Protein AF-B0K6P3-F1 (afdb_monomer)

Secondary structure (DSSP, 8-state):
--HHHHHHHHHHHHHHHHHHHTTTS-GGGHHHHHHHHHHHHHHHHHHHTTHHHHHHHHHHH-TTTTT--

Structure (mmCIF, N/CA/C/O backbone):
data_AF-B0K6P3-F1
#
_entry.id   AF-B0K6P3-F1
#
loop_
_atom_site.group_PDB
_atom_site.id
_atom_site.type_symbol
_atom_site.label_atom_id
_atom_site.label_alt_id
_atom_site.label_comp_id
_atom_site.label_asym_id
_atom_site.label_entity_id
_atom_site.label_seq_id
_atom_site.pdbx_PDB_ins_code
_atom_site.Cartn_x
_atom_site.Cartn_y
_atom_site.Cartn_z
_atom_site.occupancy
_atom_site.B_iso_or_equiv
_atom_site.auth_seq_id
_atom_site.auth_comp_id
_atom_site.auth_asym_id
_atom_site.auth_atom_id
_atom_site.pdbx_PDB_model_num
ATOM 1 N N . MET A 1 1 ? -19.054 8.709 -4.468 1.00 61.28 1 MET A N 1
ATOM 2 C CA . MET A 1 1 ? -17.719 9.155 -4.923 1.00 61.28 1 MET A CA 1
ATOM 3 C C . MET A 1 1 ? -17.749 9.181 -6.437 1.00 61.28 1 MET A C 1
ATOM 5 O O . MET A 1 1 ? -18.221 8.210 -7.016 1.00 61.28 1 MET A O 1
ATOM 9 N N . ASP A 1 2 ? -17.327 10.282 -7.053 1.00 88.06 2 ASP A N 1
ATOM 10 C CA . ASP A 1 2 ? -17.381 10.455 -8.509 1.00 88.06 2 ASP A CA 1
ATOM 11 C C . ASP A 1 2 ? -16.223 9.756 -9.227 1.00 88.06 2 ASP A C 1
ATOM 13 O O . ASP A 1 2 ? -15.125 9.607 -8.686 1.00 88.06 2 ASP A O 1
ATOM 17 N N . ASN A 1 3 ? -16.452 9.373 -10.487 1.00 87.69 3 ASN A N 1
ATOM 18 C CA . ASN A 1 3 ? -15.454 8.737 -11.360 1.00 87.69 3 ASN A CA 1
ATOM 19 C C . ASN A 1 3 ? -14.173 9.591 -11.491 1.00 87.69 3 ASN A C 1
ATOM 21 O O . ASN A 1 3 ? -13.057 9.078 -11.502 1.00 87.69 3 ASN A O 1
ATOM 25 N N . GLN A 1 4 ? -14.317 10.917 -11.473 1.00 90.88 4 GLN A N 1
ATOM 26 C CA . GLN A 1 4 ? -13.192 11.849 -11.485 1.00 90.88 4 GLN A CA 1
ATOM 27 C C . GLN A 1 4 ? -12.291 11.706 -10.248 1.00 90.88 4 GLN A C 1
ATOM 29 O O . GLN A 1 4 ? -11.069 11.708 -10.380 1.00 90.88 4 GLN A O 1
ATOM 34 N N . THR A 1 5 ? -12.867 11.502 -9.060 1.00 92.00 5 THR A N 1
ATOM 35 C CA . THR A 1 5 ? -12.102 11.257 -7.829 1.00 92.00 5 THR A CA 1
ATOM 36 C C . THR A 1 5 ? -11.341 9.934 -7.900 1.00 92.00 5 THR A C 1
ATOM 38 O O . THR A 1 5 ? -10.173 9.882 -7.519 1.00 92.00 5 THR A O 1
ATOM 41 N N . TYR A 1 6 ? -11.966 8.877 -8.430 1.00 89.00 6 TYR A N 1
ATOM 42 C CA . TYR A 1 6 ? -11.306 7.579 -8.596 1.00 89.00 6 TYR A CA 1
ATOM 43 C C . TYR A 1 6 ? -10.106 7.660 -9.541 1.00 89.00 6 TYR A C 1
ATOM 45 O O . TYR A 1 6 ? -9.031 7.169 -9.199 1.00 89.00 6 TYR A O 1
ATOM 53 N N . ASN A 1 7 ? -10.251 8.334 -10.683 1.00 92.06 7 ASN A N 1
ATOM 54 C CA . ASN A 1 7 ? -9.145 8.515 -11.623 1.00 92.06 7 ASN A CA 1
ATOM 55 C C . ASN A 1 7 ? -7.995 9.326 -11.011 1.00 92.06 7 ASN A C 1
ATOM 57 O O . ASN A 1 7 ? -6.835 8.976 -11.216 1.00 92.06 7 ASN A O 1
ATOM 61 N N . SER A 1 8 ? -8.289 10.346 -10.198 1.00 93.69 8 SER A N 1
ATOM 62 C CA . SER A 1 8 ? -7.255 11.095 -9.471 1.00 93.69 8 SER A CA 1
ATOM 63 C C . SER A 1 8 ? -6.463 10.212 -8.502 1.00 93.69 8 SER A C 1
ATOM 65 O O . SER A 1 8 ? -5.237 10.291 -8.469 1.00 93.69 8 SER A O 1
ATOM 67 N N . ILE A 1 9 ? -7.135 9.330 -7.753 1.00 90.19 9 ILE A N 1
ATOM 68 C CA . ILE A 1 9 ? -6.476 8.393 -6.827 1.00 90.19 9 ILE A CA 1
ATOM 69 C C . ILE A 1 9 ? -5.623 7.379 -7.595 1.00 90.19 9 ILE A C 1
ATOM 71 O O . ILE A 1 9 ? -4.484 7.111 -7.217 1.00 90.19 9 ILE A O 1
ATOM 75 N N . VAL A 1 10 ? -6.151 6.832 -8.692 1.00 89.75 10 VAL A N 1
ATOM 76 C CA . VAL A 1 10 ? -5.419 5.886 -9.544 1.00 89.75 10 VAL A CA 1
ATOM 77 C C . VAL A 1 10 ? -4.154 6.539 -10.099 1.00 89.75 10 VAL A C 1
ATOM 79 O O . VAL A 1 10 ? -3.074 5.962 -9.982 1.00 89.75 10 VAL A O 1
ATOM 82 N N . ASN A 1 11 ? -4.260 7.754 -10.638 1.00 92.62 11 ASN A N 1
ATOM 83 C CA . ASN A 1 11 ? -3.113 8.495 -11.162 1.00 92.62 11 ASN A CA 1
ATOM 84 C C . ASN A 1 11 ? -2.072 8.792 -10.078 1.00 92.62 11 ASN A C 1
ATOM 86 O O . ASN A 1 11 ? -0.879 8.656 -10.332 1.00 92.62 11 ASN A O 1
ATOM 90 N N . PHE A 1 12 ? -2.508 9.136 -8.865 1.00 92.19 12 PHE A N 1
ATOM 91 C CA . PHE A 1 12 ? -1.614 9.350 -7.729 1.00 92.19 12 PHE A CA 1
ATOM 92 C C . PHE A 1 12 ? -0.820 8.086 -7.364 1.00 92.19 12 PHE A C 1
ATOM 94 O O . PHE A 1 12 ? 0.401 8.144 -7.224 1.00 92.19 12 PHE A O 1
ATOM 101 N N . ILE A 1 13 ? -1.487 6.929 -7.278 1.00 89.44 13 ILE A N 1
ATOM 102 C CA . ILE A 1 13 ? -0.831 5.644 -6.982 1.00 89.44 13 ILE A CA 1
ATOM 103 C C . ILE A 1 13 ? 0.183 5.283 -8.075 1.00 89.44 13 ILE A C 1
ATOM 105 O O . ILE A 1 13 ? 1.303 4.876 -7.764 1.00 89.44 13 ILE A O 1
ATOM 109 N N . TRP A 1 14 ? -0.189 5.444 -9.350 1.00 89.38 14 TRP A N 1
ATOM 110 C CA . TRP A 1 14 ? 0.724 5.183 -10.466 1.00 89.38 14 TRP A CA 1
ATOM 111 C C . TRP A 1 14 ? 1.915 6.146 -10.489 1.00 89.38 14 TRP A C 1
ATOM 113 O O . TRP A 1 14 ? 3.017 5.692 -10.780 1.00 89.38 14 TRP A O 1
ATOM 123 N N . GLY A 1 15 ? 1.723 7.420 -10.129 1.00 91.00 15 GLY A N 1
ATOM 124 C CA . GLY A 1 15 ? 2.807 8.400 -10.013 1.00 91.00 15 GLY A CA 1
ATOM 125 C C . GLY A 1 15 ? 3.854 7.993 -8.975 1.00 91.00 15 GLY A C 1
ATOM 126 O O . GLY A 1 15 ? 5.033 7.916 -9.294 1.00 91.00 15 GLY A O 1
ATOM 127 N N . ILE A 1 16 ? 3.422 7.606 -7.770 1.00 90.06 16 ILE A N 1
ATOM 128 C CA . ILE A 1 16 ? 4.343 7.126 -6.721 1.00 90.06 16 ILE A CA 1
ATOM 129 C C . ILE A 1 16 ? 5.087 5.864 -7.168 1.00 90.06 16 ILE A C 1
ATOM 131 O O . ILE A 1 16 ? 6.282 5.714 -6.918 1.00 90.06 16 ILE A O 1
ATOM 135 N N . ALA A 1 17 ? 4.384 4.933 -7.815 1.00 89.44 17 A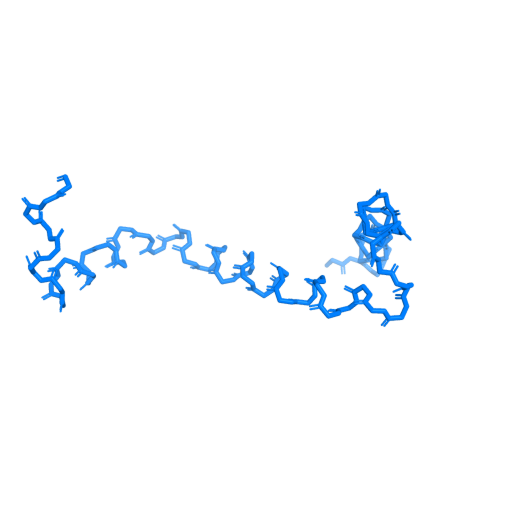LA A N 1
ATOM 136 C CA . ALA A 1 17 ? 4.999 3.709 -8.308 1.00 89.44 17 ALA A CA 1
ATOM 137 C C . ALA A 1 17 ? 6.060 3.994 -9.378 1.00 89.44 17 ALA A C 1
ATOM 139 O O . ALA A 1 17 ? 7.110 3.359 -9.374 1.00 89.44 17 ALA A O 1
ATOM 140 N N . ASP A 1 18 ? 5.810 4.959 -10.261 1.00 89.31 18 ASP A N 1
ATOM 141 C CA . ASP A 1 18 ? 6.796 5.413 -11.235 1.00 89.31 18 ASP A CA 1
ATOM 142 C C . ASP A 1 18 ? 8.020 6.060 -10.576 1.00 89.31 18 ASP A C 1
ATOM 144 O O . ASP A 1 18 ? 9.128 5.851 -11.059 1.00 89.31 18 ASP A O 1
ATOM 148 N N . ASP A 1 19 ? 7.854 6.777 -9.467 1.00 90.31 19 ASP A N 1
ATOM 149 C CA . ASP A 1 19 ? 8.980 7.396 -8.759 1.00 90.31 19 ASP A CA 1
ATOM 150 C C . ASP A 1 19 ? 9.810 6.370 -7.968 1.00 90.31 19 ASP A C 1
ATOM 152 O O . ASP A 1 19 ? 11.031 6.476 -7.888 1.00 90.31 19 ASP A O 1
ATOM 156 N N . CYS A 1 20 ? 9.161 5.360 -7.377 1.00 89.19 20 CYS A N 1
ATOM 157 C CA . CYS A 1 20 ? 9.812 4.415 -6.463 1.00 89.19 20 CYS A CA 1
ATOM 158 C C . CYS A 1 20 ? 10.248 3.093 -7.113 1.00 89.19 20 CYS A C 1
ATOM 160 O O . CYS A 1 20 ? 11.142 2.429 -6.591 1.00 89.19 20 CYS A O 1
ATOM 162 N N . LEU A 1 21 ? 9.596 2.654 -8.196 1.00 87.19 21 LEU A N 1
ATOM 163 C CA . LEU A 1 21 ? 9.790 1.311 -8.765 1.00 87.19 21 LEU A CA 1
ATOM 164 C C . LEU A 1 21 ? 10.436 1.310 -10.151 1.00 87.19 21 LEU A C 1
ATOM 166 O O . LEU A 1 21 ? 10.868 0.245 -10.584 1.00 87.19 21 LEU A O 1
ATOM 170 N N . ARG A 1 22 ? 10.529 2.455 -10.839 1.00 84.88 22 ARG A N 1
ATOM 171 C CA . ARG A 1 22 ? 10.990 2.543 -12.239 1.00 84.88 22 ARG A CA 1
ATOM 172 C C . ARG A 1 22 ? 12.395 1.997 -12.483 1.00 84.88 22 ARG A C 1
ATOM 174 O O . ARG A 1 22 ? 12.627 1.419 -13.541 1.00 84.88 22 ARG A O 1
ATOM 181 N N . ASP A 1 23 ? 13.290 2.124 -11.509 1.00 85.50 23 ASP A N 1
ATOM 182 C CA . ASP A 1 23 ? 14.678 1.659 -11.633 1.00 85.50 23 ASP A CA 1
ATOM 183 C C . ASP A 1 23 ? 14.885 0.214 -11.142 1.00 85.50 23 ASP A C 1
ATOM 185 O O . ASP A 1 23 ? 15.939 -0.378 -11.364 1.00 85.50 23 ASP A O 1
ATOM 189 N N . VAL A 1 24 ? 13.880 -0.374 -10.483 1.00 87.31 24 VAL A N 1
ATOM 190 C CA . VAL A 1 24 ? 13.961 -1.713 -9.868 1.00 87.31 24 VAL A CA 1
ATOM 191 C C . VAL A 1 24 ? 13.088 -2.729 -10.609 1.00 87.31 24 VAL A C 1
ATOM 193 O O . VAL A 1 24 ? 13.432 -3.907 -10.707 1.00 87.31 24 VAL A O 1
ATOM 196 N N . TYR A 1 25 ? 11.960 -2.285 -11.160 1.00 86.06 25 TYR A N 1
ATOM 197 C CA . TYR A 1 25 ? 10.974 -3.117 -11.833 1.00 86.06 25 TYR A CA 1
ATOM 198 C C . TYR A 1 25 ? 10.540 -2.482 -13.153 1.00 86.06 25 TYR A C 1
ATOM 200 O O . TYR A 1 25 ? 10.375 -1.274 -13.272 1.00 86.06 25 TYR A O 1
ATOM 208 N N . VAL A 1 26 ? 10.260 -3.313 -14.157 1.00 88.88 26 VAL A N 1
ATOM 209 C CA . VAL A 1 26 ? 9.581 -2.839 -15.371 1.00 88.88 26 VAL A CA 1
ATOM 210 C C . VAL A 1 26 ? 8.132 -2.466 -15.049 1.00 88.88 26 VAL A C 1
ATOM 212 O O . VAL A 1 26 ? 7.497 -3.107 -14.214 1.00 88.88 26 VAL A O 1
ATOM 215 N N . ARG A 1 27 ? 7.551 -1.493 -15.762 1.00 83.44 27 ARG A N 1
A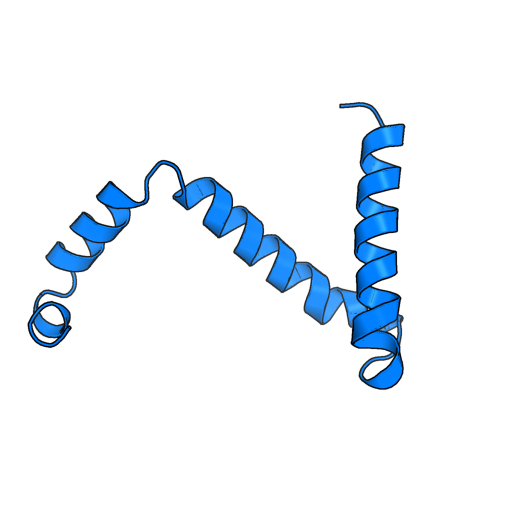TOM 216 C CA . ARG A 1 27 ? 6.169 -1.017 -15.528 1.00 83.44 27 ARG A CA 1
ATOM 217 C C . ARG A 1 27 ? 5.121 -2.138 -15.470 1.00 83.44 27 ARG A C 1
ATOM 219 O O . ARG A 1 27 ? 4.180 -2.079 -14.681 1.00 83.44 27 ARG A O 1
ATOM 226 N N . GLY A 1 28 ? 5.296 -3.195 -16.269 1.00 87.75 28 GLY A N 1
ATOM 227 C CA . GLY A 1 28 ? 4.421 -4.377 -16.254 1.00 87.75 28 GLY A CA 1
ATOM 228 C C . GLY A 1 28 ? 4.415 -5.144 -14.923 1.00 87.75 28 GLY A C 1
ATOM 229 O O . GLY A 1 28 ? 3.453 -5.850 -14.637 1.00 87.75 28 GLY A O 1
ATOM 230 N N . LYS A 1 29 ? 5.454 -4.974 -14.099 1.00 89.50 29 LYS A N 1
ATOM 231 C CA . LYS A 1 29 ? 5.656 -5.624 -12.799 1.00 89.50 29 LYS A CA 1
ATOM 232 C C . LYS A 1 29 ? 5.236 -4.785 -11.599 1.00 89.50 29 LYS A C 1
ATOM 234 O O . LYS A 1 29 ? 5.163 -5.317 -10.500 1.00 89.50 29 LYS A O 1
ATOM 239 N N . TYR A 1 30 ? 4.864 -3.520 -11.785 1.00 92.50 30 TYR A N 1
ATOM 240 C CA . TYR A 1 30 ? 4.423 -2.679 -10.667 1.00 92.50 30 TYR A CA 1
ATOM 241 C C . TYR A 1 30 ? 3.212 -3.257 -9.936 1.00 92.50 30 TYR A C 1
ATOM 243 O O . TYR A 1 30 ? 3.109 -3.147 -8.718 1.00 92.50 30 TYR A O 1
ATOM 251 N N . ARG A 1 31 ? 2.299 -3.907 -10.669 1.00 88.69 31 ARG A N 1
ATOM 252 C CA . ARG A 1 31 ? 1.097 -4.523 -10.089 1.00 88.69 31 ARG A CA 1
ATOM 253 C C . ARG A 1 31 ? 1.442 -5.575 -9.036 1.00 88.69 31 ARG A C 1
ATOM 255 O O . ARG A 1 31 ? 0.731 -5.652 -8.039 1.00 88.69 31 ARG A O 1
ATOM 262 N N . ASP A 1 32 ? 2.542 -6.303 -9.226 1.00 90.62 32 ASP A N 1
ATOM 263 C CA . ASP A 1 32 ? 3.002 -7.350 -8.305 1.00 90.62 32 ASP A CA 1
ATOM 264 C C . ASP A 1 32 ? 3.399 -6.761 -6.936 1.00 90.62 32 ASP A C 1
ATOM 266 O O . ASP A 1 32 ? 3.376 -7.470 -5.936 1.00 90.62 32 ASP A O 1
ATOM 270 N N . VAL A 1 33 ? 3.692 -5.455 -6.865 1.00 89.81 33 VAL A N 1
ATOM 271 C CA . VAL A 1 33 ? 4.019 -4.728 -5.626 1.00 89.81 33 VAL A CA 1
ATOM 272 C C . VAL A 1 33 ? 2.838 -3.887 -5.129 1.00 89.81 33 V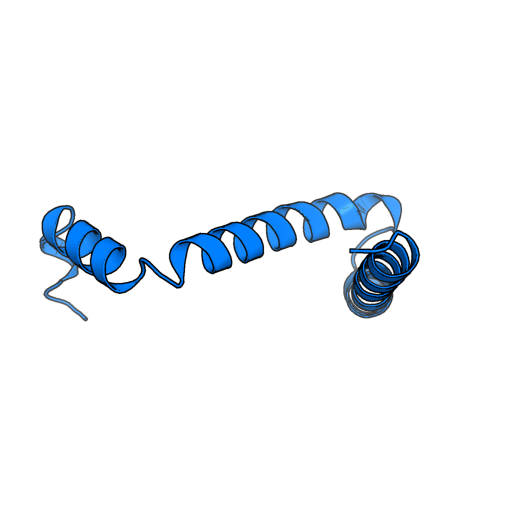AL A C 1
ATOM 274 O O . VAL A 1 33 ? 2.484 -3.937 -3.952 1.00 89.81 33 VAL A O 1
ATOM 277 N N . ILE A 1 34 ? 2.181 -3.130 -6.014 1.00 90.69 34 ILE A N 1
ATOM 278 C CA . ILE A 1 34 ? 1.087 -2.214 -5.644 1.00 90.69 34 ILE A CA 1
ATOM 279 C C . ILE A 1 34 ? -0.107 -2.981 -5.061 1.00 90.69 34 ILE A C 1
ATOM 281 O O . ILE A 1 34 ? -0.691 -2.546 -4.066 1.00 90.69 34 ILE A O 1
ATOM 285 N N . LEU A 1 35 ? -0.482 -4.119 -5.660 1.00 91.25 35 LEU A N 1
ATOM 286 C CA . LEU A 1 35 ? -1.640 -4.900 -5.222 1.00 91.25 35 LEU A CA 1
ATOM 287 C C . LEU A 1 35 ? -1.491 -5.434 -3.789 1.00 91.25 35 LEU A C 1
ATOM 289 O O . LEU A 1 35 ? -2.368 -5.123 -2.978 1.00 91.25 35 LEU A O 1
ATOM 293 N N . PRO A 1 36 ? -0.419 -6.168 -3.416 1.00 93.88 36 PRO A N 1
ATOM 294 C CA . PRO A 1 36 ? -0.273 -6.640 -2.041 1.00 93.88 36 PRO A CA 1
ATOM 295 C C . PRO A 1 36 ? -0.188 -5.489 -1.032 1.00 93.88 36 PRO A C 1
ATOM 297 O O . PRO A 1 36 ? -0.823 -5.567 0.018 1.00 93.88 36 PRO A O 1
ATOM 300 N N . MET A 1 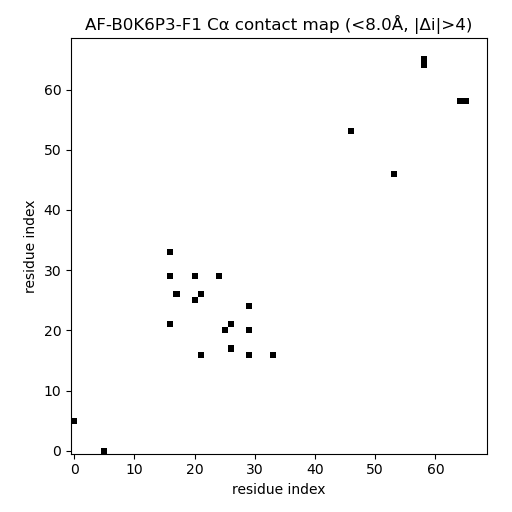37 ? 0.494 -4.386 -1.362 1.00 92.75 37 MET A N 1
ATOM 301 C CA . MET A 1 37 ? 0.563 -3.215 -0.477 1.00 92.75 37 MET A CA 1
ATOM 302 C C . MET A 1 37 ? -0.812 -2.572 -0.250 1.00 92.75 37 MET A C 1
ATOM 304 O O . MET A 1 37 ? -1.158 -2.216 0.877 1.00 92.75 37 MET A O 1
ATOM 308 N N . THR A 1 38 ? -1.635 -2.478 -1.298 1.00 91.31 38 THR A N 1
ATOM 309 C CA . THR A 1 38 ? -3.005 -1.948 -1.197 1.00 91.31 38 THR A CA 1
ATOM 310 C C . THR A 1 38 ? -3.894 -2.857 -0.347 1.00 91.31 38 THR A C 1
ATOM 312 O O . THR A 1 38 ? -4.682 -2.371 0.466 1.00 91.31 38 THR A O 1
ATOM 315 N N . VAL A 1 39 ? -3.755 -4.180 -0.496 1.00 94.38 39 VAL A N 1
ATOM 316 C CA . VAL A 1 39 ? -4.496 -5.165 0.307 1.00 94.38 39 VAL A CA 1
ATOM 317 C C . VAL A 1 39 ? -4.125 -5.053 1.785 1.00 94.38 39 VAL A C 1
ATOM 319 O O . VAL A 1 39 ? -5.029 -4.981 2.615 1.00 94.38 39 VAL A O 1
ATOM 322 N N . ILE A 1 40 ? -2.830 -4.973 2.112 1.00 93.94 40 ILE A N 1
ATOM 323 C CA . ILE A 1 40 ? -2.359 -4.801 3.496 1.00 93.94 40 ILE A CA 1
ATOM 324 C C . ILE A 1 40 ? -2.919 -3.507 4.086 1.00 93.94 40 ILE A C 1
ATOM 326 O O . ILE A 1 40 ? -3.543 -3.537 5.142 1.00 93.94 40 ILE A O 1
ATOM 330 N N . ARG A 1 41 ? -2.808 -2.383 3.368 1.00 91.81 41 ARG A N 1
ATOM 331 C CA . ARG A 1 41 ? -3.328 -1.096 3.850 1.00 91.81 41 ARG A CA 1
ATOM 332 C C . ARG A 1 41 ? -4.834 -1.127 4.108 1.00 91.81 41 ARG A C 1
ATOM 334 O O . ARG A 1 41 ? -5.303 -0.500 5.061 1.00 91.81 41 ARG A O 1
ATOM 341 N N . ARG A 1 42 ? -5.595 -1.821 3.254 1.00 93.00 42 ARG A N 1
ATOM 342 C CA . ARG A 1 42 ? -7.042 -1.9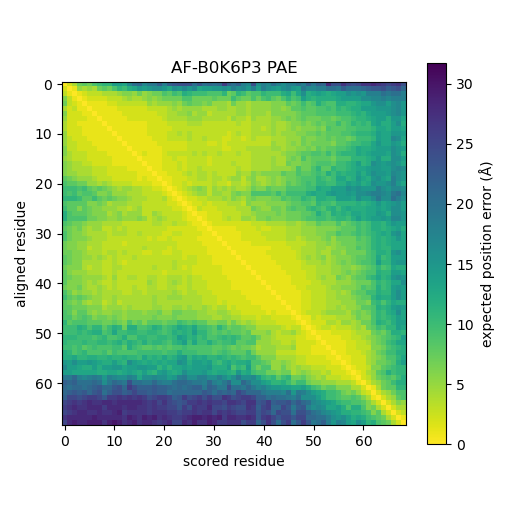93 3.427 1.00 93.00 42 ARG A CA 1
ATOM 343 C C . ARG A 1 42 ? -7.358 -2.876 4.629 1.00 93.00 42 ARG A C 1
ATOM 345 O O . ARG A 1 42 ? -8.285 -2.556 5.364 1.00 93.00 42 ARG A O 1
ATOM 352 N N . LEU A 1 43 ? -6.599 -3.952 4.831 1.00 92.12 43 LEU A N 1
ATOM 353 C CA . LEU A 1 43 ? -6.727 -4.792 6.017 1.00 92.12 43 LEU A CA 1
ATOM 354 C C . LEU A 1 43 ? -6.459 -3.975 7.289 1.00 92.12 43 LEU A C 1
ATOM 356 O O . LEU A 1 43 ? -7.284 -3.997 8.196 1.00 92.12 43 LEU A O 1
ATOM 360 N N . ASP A 1 44 ? -5.381 -3.188 7.312 1.00 90.06 44 ASP A N 1
ATOM 361 C CA . ASP A 1 44 ? -5.055 -2.300 8.433 1.00 90.06 44 ASP A CA 1
ATOM 362 C C . ASP A 1 44 ? -6.170 -1.282 8.705 1.00 90.06 44 ASP A C 1
ATOM 364 O O . ASP A 1 44 ? -6.519 -1.067 9.860 1.00 90.06 44 ASP A O 1
ATOM 368 N N . ALA A 1 45 ? -6.775 -0.699 7.660 1.00 92.50 45 ALA A N 1
ATOM 369 C CA . ALA A 1 45 ? -7.891 0.242 7.806 1.00 92.50 45 ALA A CA 1
ATOM 370 C C . ALA A 1 45 ? -9.118 -0.403 8.468 1.00 92.50 45 ALA A C 1
ATOM 372 O O . ALA A 1 45 ? -9.753 0.199 9.325 1.00 92.50 45 ALA A O 1
ATOM 373 N N . VAL A 1 46 ? -9.451 -1.637 8.080 1.00 91.50 46 VAL A N 1
ATOM 374 C CA . VAL A 1 46 ? -10.590 -2.377 8.651 1.00 91.50 46 VAL A CA 1
ATOM 375 C C . VAL A 1 46 ? -10.313 -2.790 10.099 1.00 91.50 46 VAL A C 1
ATOM 377 O O . VAL A 1 46 ? -11.223 -2.834 10.925 1.00 91.50 46 VAL A O 1
ATOM 380 N N . LEU A 1 47 ? -9.054 -3.086 10.423 1.00 89.94 47 LEU A N 1
ATOM 381 C CA . LEU A 1 47 ? -8.636 -3.459 11.773 1.00 89.94 47 LEU A CA 1
ATOM 382 C C . LEU A 1 47 ? -8.390 -2.252 12.689 1.00 89.94 47 LEU A C 1
ATOM 384 O O . LEU A 1 47 ? -8.209 -2.442 13.889 1.00 89.94 47 LEU A O 1
ATOM 388 N N . GLU A 1 48 ? -8.390 -1.025 12.168 1.00 90.19 48 GLU A N 1
ATOM 389 C CA . GLU A 1 48 ? -8.083 0.185 12.936 1.00 90.19 48 GLU A CA 1
ATOM 390 C C . GLU A 1 48 ? -9.107 0.427 14.055 1.00 90.19 48 GLU A C 1
ATOM 392 O O . GLU A 1 48 ? -8.725 0.637 15.207 1.00 90.19 48 GLU A O 1
ATOM 397 N N . GLU A 1 49 ? -10.398 0.272 13.755 1.00 89.75 49 GLU A N 1
ATOM 398 C CA . GLU A 1 49 ? -11.493 0.425 14.725 1.00 89.75 49 GLU A CA 1
ATOM 399 C C . GLU A 1 49 ? -11.501 -0.682 15.793 1.00 89.75 49 GLU A C 1
ATOM 401 O O . GLU A 1 49 ? -11.842 -0.449 16.952 1.00 89.75 49 GLU A O 1
ATOM 406 N N . THR A 1 50 ? -11.095 -1.900 15.421 1.00 90.44 50 THR A N 1
ATOM 407 C CA . THR A 1 50 ? -11.141 -3.092 16.292 1.00 90.44 50 THR A CA 1
ATOM 408 C C . THR A 1 50 ? -9.783 -3.469 16.880 1.00 90.44 50 THR A C 1
ATOM 410 O O . THR A 1 50 ? -9.648 -4.493 17.555 1.00 90.44 50 THR A O 1
ATOM 413 N N . LYS A 1 51 ? -8.774 -2.612 16.706 1.00 85.38 51 LYS A N 1
ATOM 414 C CA . LYS A 1 51 ? -7.410 -2.797 17.205 1.00 85.38 51 LYS A CA 1
ATOM 415 C C . LYS A 1 51 ? -7.322 -3.252 18.671 1.00 85.38 51 LYS A C 1
ATOM 4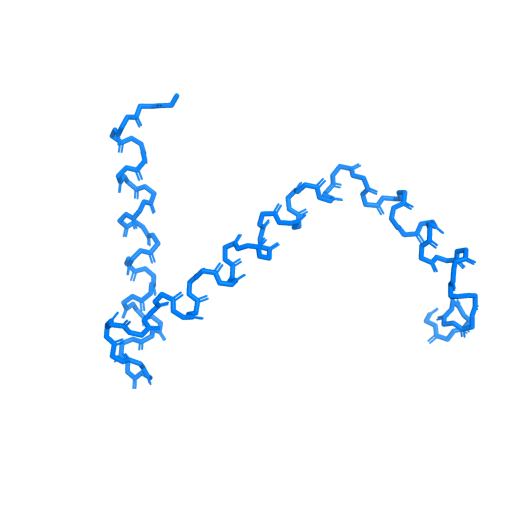17 O O . LYS A 1 51 ? -6.579 -4.205 18.920 1.00 85.38 51 LYS A O 1
ATOM 422 N N . PRO A 1 52 ? -8.053 -2.664 19.645 1.00 84.31 52 PRO A N 1
ATOM 423 C CA . PRO A 1 52 ? -7.998 -3.144 21.027 1.00 84.31 52 PRO A CA 1
ATOM 424 C C . PRO A 1 52 ? -8.513 -4.582 21.167 1.00 84.31 52 PRO A C 1
ATOM 426 O O . PRO A 1 52 ? -7.869 -5.386 21.834 1.00 84.31 52 PRO A O 1
ATOM 429 N N . ALA A 1 53 ? -9.601 -4.941 20.478 1.00 85.50 53 ALA A N 1
ATOM 430 C CA . ALA A 1 53 ? -10.147 -6.297 20.504 1.00 85.50 53 ALA A CA 1
ATOM 431 C C . ALA A 1 53 ? -9.166 -7.315 19.902 1.00 85.50 53 ALA A C 1
ATOM 433 O O . ALA A 1 53 ? -8.931 -8.365 20.494 1.00 85.50 53 ALA A O 1
ATOM 434 N N . VAL A 1 54 ? -8.516 -6.974 18.784 1.00 84.19 54 VAL A N 1
ATOM 435 C CA . VAL A 1 54 ? -7.491 -7.820 18.148 1.00 84.19 54 VAL A CA 1
ATOM 436 C C . VAL A 1 54 ? -6.295 -8.042 19.079 1.00 84.19 54 VAL A C 1
ATOM 438 O O . VAL A 1 54 ? -5.781 -9.158 19.175 1.00 84.19 54 VAL A O 1
ATOM 441 N N . LEU A 1 55 ? -5.855 -7.004 19.799 1.00 84.88 55 LEU A N 1
ATOM 442 C CA . LEU A 1 55 ? -4.777 -7.119 20.783 1.00 84.88 55 LEU A CA 1
ATOM 443 C C . LEU A 1 55 ? -5.175 -8.013 21.962 1.00 84.88 55 LEU A C 1
ATOM 445 O O . LEU A 1 55 ? -4.380 -8.865 22.361 1.00 84.88 55 LEU A O 1
ATOM 449 N N . THR A 1 56 ? -6.403 -7.883 22.468 1.00 84.50 56 THR A N 1
ATOM 450 C CA . THR A 1 56 ? -6.934 -8.769 23.511 1.00 84.50 56 THR A CA 1
ATOM 451 C C . THR A 1 56 ? -6.985 -10.219 23.030 1.00 84.50 56 THR A C 1
ATOM 453 O O . THR A 1 56 ? -6.439 -11.095 23.696 1.00 84.50 56 THR A O 1
ATOM 456 N N . THR A 1 57 ? -7.535 -10.486 21.841 1.00 84.25 57 THR A N 1
ATOM 457 C CA . THR A 1 57 ? -7.575 -11.838 21.258 1.00 84.25 57 THR A CA 1
ATOM 458 C C . THR A 1 57 ? -6.171 -12.419 21.078 1.00 84.25 57 THR A C 1
ATOM 460 O O . THR A 1 57 ? -5.938 -13.581 21.411 1.00 84.25 57 THR A O 1
ATOM 463 N N . LYS A 1 58 ? -5.204 -11.613 20.618 1.00 83.25 58 LYS A N 1
ATOM 464 C CA . LYS A 1 58 ? -3.796 -12.024 20.508 1.00 83.25 58 LYS A CA 1
ATOM 465 C C . LYS A 1 58 ? -3.215 -12.435 21.865 1.00 83.25 58 LYS A C 1
ATOM 467 O O . LYS A 1 58 ? -2.507 -13.438 21.930 1.00 83.25 58 LYS A O 1
ATOM 472 N N . MET A 1 59 ? -3.492 -11.677 22.928 1.00 77.06 59 MET A N 1
ATOM 473 C CA . MET A 1 59 ? -3.027 -11.994 24.284 1.00 77.06 59 MET A CA 1
ATOM 474 C C . MET A 1 59 ? -3.651 -13.290 24.815 1.00 77.06 59 MET A C 1
ATOM 476 O O . MET A 1 59 ? -2.950 -14.088 25.431 1.00 77.06 59 MET A O 1
ATOM 480 N N . THR A 1 60 ? -4.931 -13.536 24.526 1.00 78.56 60 THR A N 1
ATOM 481 C CA . THR A 1 60 ? -5.623 -14.774 24.915 1.00 78.56 60 THR A CA 1
ATOM 482 C C . THR A 1 60 ? -5.077 -16.003 24.182 1.00 78.56 60 THR A C 1
ATOM 484 O O . THR A 1 60 ? -4.917 -17.053 24.797 1.00 78.56 60 THR A O 1
ATOM 487 N N . TYR A 1 61 ? -4.769 -15.889 22.885 1.00 74.81 61 TYR A N 1
ATOM 488 C CA . TYR A 1 61 ? -4.379 -17.035 22.050 1.00 74.81 61 TYR A CA 1
ATOM 489 C C . TYR A 1 61 ? -2.866 -17.311 22.010 1.00 74.81 61 TYR A C 1
ATOM 491 O O . TYR A 1 61 ? -2.449 -18.404 21.632 1.00 74.81 61 TYR A O 1
ATOM 499 N N . ASN A 1 62 ? -2.024 -16.346 22.398 1.00 72.44 62 ASN A N 1
ATOM 500 C CA . ASN A 1 62 ? -0.578 -16.542 22.527 1.00 72.44 62 ASN A CA 1
ATOM 501 C C . ASN A 1 62 ? -0.042 -15.981 23.860 1.00 72.44 62 ASN A C 1
ATOM 503 O O . ASN A 1 62 ? 0.700 -14.991 23.871 1.00 72.44 62 ASN A O 1
ATOM 507 N N . PRO A 1 63 ? -0.377 -16.626 24.993 1.00 61.97 63 PRO A N 1
ATOM 508 C CA . PRO A 1 63 ? 0.038 -16.162 26.316 1.00 61.97 63 PRO A CA 1
ATOM 509 C C . PRO A 1 63 ? 1.563 -16.216 26.521 1.00 61.97 63 PRO A C 1
ATOM 511 O O . PRO A 1 63 ? 2.099 -15.504 27.367 1.00 61.97 63 PRO A O 1
ATOM 514 N N . LEU A 1 64 ? 2.289 -17.013 25.725 1.00 59.72 64 LEU A N 1
ATOM 515 C CA . LEU A 1 64 ? 3.738 -17.202 25.861 1.00 59.72 64 LEU A CA 1
ATOM 516 C C . LEU A 1 64 ? 4.566 -16.033 25.305 1.00 59.72 64 LEU A C 1
ATOM 518 O O . LEU A 1 64 ? 5.708 -15.846 25.720 1.00 59.72 64 LEU A O 1
ATOM 522 N N . LYS A 1 65 ? 4.004 -15.211 24.407 1.00 56.97 65 LYS A N 1
ATOM 523 C CA . LYS A 1 65 ? 4.695 -14.032 23.851 1.00 56.97 65 LYS A CA 1
ATOM 524 C C . LYS A 1 65 ? 4.402 -12.735 24.619 1.00 56.97 65 LYS A C 1
ATOM 526 O O . LYS A 1 65 ? 5.075 -11.739 24.384 1.00 56.97 65 LYS A O 1
ATOM 531 N N . ALA A 1 66 ? 3.431 -12.747 25.537 1.00 54.75 66 ALA A N 1
ATOM 532 C CA . ALA A 1 66 ? 3.027 -11.583 26.332 1.00 54.75 66 ALA A CA 1
ATOM 533 C C . ALA A 1 66 ? 3.958 -11.281 27.526 1.00 54.75 66 ALA A C 1
ATOM 535 O O . ALA A 1 66 ? 3.853 -10.214 28.112 1.00 54.75 66 ALA A O 1
ATOM 536 N N . LYS A 1 67 ? 4.865 -12.200 27.889 1.00 51.31 67 LYS A N 1
ATOM 537 C CA . LYS A 1 67 ? 5.803 -12.039 29.020 1.00 51.31 67 LYS A CA 1
ATOM 538 C C . LYS A 1 67 ? 7.175 -11.449 28.660 1.00 51.31 67 LYS A C 1
ATOM 540 O O . LYS A 1 67 ? 7.953 -11.206 29.570 1.00 51.31 67 LYS A O 1
ATOM 545 N N . ASN A 1 68 ? 7.482 -11.244 27.376 1.00 47.62 68 ASN A N 1
ATOM 546 C CA . ASN A 1 68 ? 8.820 -10.838 26.908 1.00 47.62 68 ASN A CA 1
ATOM 547 C C . ASN A 1 68 ? 8.800 -9.584 26.007 1.00 47.62 68 ASN A C 1
ATOM 549 O O . ASN A 1 68 ? 9.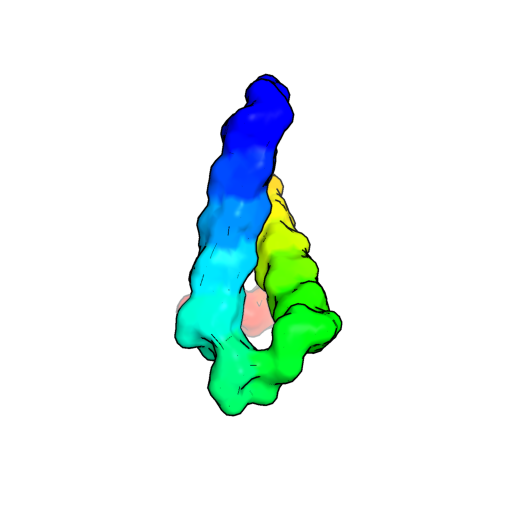651 -9.448 25.128 1.00 47.62 68 ASN A O 1
ATOM 553 N N . LEU A 1 69 ? 7.816 -8.702 26.191 1.00 46.97 69 LE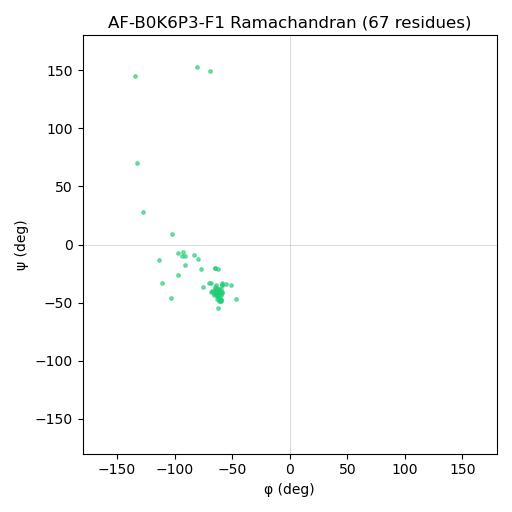U A N 1
ATOM 554 C CA . LEU A 1 69 ? 7.732 -7.380 25.562 1.00 46.97 69 LEU A CA 1
ATOM 555 C C . LEU A 1 69 ? 7.434 -6.335 26.632 1.00 46.97 69 LEU A C 1
ATOM 557 O O . LEU A 1 69 ? 6.581 -6.642 27.494 1.00 46.97 69 LEU A O 1
#

Mean predicted aligned error: 8.25 Å

Solvent-accessible surface area (backbone atoms only — not comparable to full-atom values):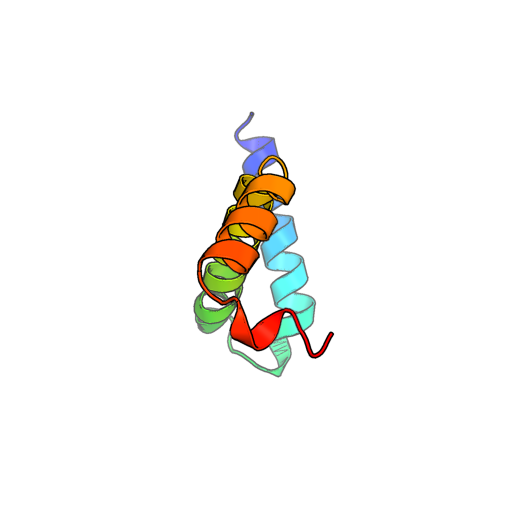 4175 Å² total; per-residue (Å²): 136,57,72,69,57,52,53,52,52,52,51,52,55,53,51,53,46,54,74,74,32,57,94,81,39,58,81,90,50,47,59,77,52,52,50,60,53,51,51,51,54,50,51,52,60,68,41,58,87,44,41,67,59,54,52,50,52,47,48,72,76,40,61,82,66,64,79,80,114

Foldseek 3Di:
DDPVVVVVVVVVLLVVLCVPCVVPDPPVCSCVVSVVVVVVVVVCVVCVVVVVVVVVVCCVVCVPVVVPD

Radius of gyration: 18.11 Å; Cα contacts (8 Å, |Δi|>4): 12; chains: 1; bounding box: 32×29×45 Å

pLDDT: mean 84.6, std 11.64, range [46.97, 94.38]

Sequence (69 aa):
MDNQTYNSIVNFIWGIADDCLRDVYVRGKYRDVILPMTVIRRLDAVLEETKPAVLTTKMTYNPLKAKNL